Protein AF-A0A526XS83-F1 (afdb_monomer_lite)

Foldseek 3Di:
DDDDDPDPVRVVVVVVVVVVCCVPNDVDPPPDDPDPVVQCWDDPDLAIHHPVSVVVVVVCCVVQCWPDDPPDIDGGPCVQVVCVVVVHHPVPDDDRDDD

Radius of gyration: 19.77 Å; chains: 1; bounding box: 44×32×48 Å

Structure (mmCIF, N/CA/C/O backbone):
data_AF-A0A526XS83-F1
#
_entry.id   AF-A0A526XS83-F1
#
loop_
_atom_site.group_PDB
_atom_site.id
_atom_site.type_symbol
_atom_site.label_atom_id
_atom_site.label_alt_id
_atom_site.label_comp_id
_atom_site.label_asym_id
_atom_site.label_entity_id
_atom_site.label_seq_id
_atom_site.pdbx_PDB_ins_code
_atom_site.Cartn_x
_atom_site.Cartn_y
_atom_site.Cartn_z
_atom_site.occupancy
_atom_site.B_iso_or_equiv
_atom_site.auth_seq_id
_atom_site.auth_comp_id
_atom_site.auth_asym_id
_atom_site.auth_atom_id
_atom_site.pdbx_PDB_model_num
ATOM 1 N N . ARG A 1 1 ? 20.924 -13.037 -4.447 1.00 43.19 1 ARG A N 1
ATOM 2 C CA . ARG A 1 1 ? 21.876 -12.634 -5.511 1.00 43.19 1 ARG A CA 1
ATOM 3 C C . ARG A 1 1 ? 21.703 -11.142 -5.726 1.00 43.19 1 ARG A C 1
ATOM 5 O O . ARG A 1 1 ? 20.576 -10.729 -5.955 1.00 43.19 1 ARG A O 1
ATOM 12 N N . TYR A 1 2 ? 22.772 -10.362 -5.597 1.00 45.06 2 TYR A N 1
ATOM 13 C CA . TYR A 1 2 ? 22.749 -8.941 -5.935 1.00 45.06 2 TYR A CA 1
ATOM 14 C C . TYR A 1 2 ? 23.102 -8.798 -7.413 1.00 45.06 2 TYR A C 1
ATOM 16 O O . TYR A 1 2 ? 24.089 -9.377 -7.863 1.00 45.06 2 TYR A O 1
ATOM 24 N N . TYR A 1 3 ? 22.262 -8.090 -8.158 1.00 69.31 3 TYR A N 1
ATOM 25 C CA . TYR A 1 3 ? 22.508 -7.744 -9.551 1.00 69.31 3 TYR A CA 1
ATOM 26 C C . TYR A 1 3 ? 22.910 -6.275 -9.598 1.00 69.31 3 TYR A C 1
ATOM 28 O O . TYR A 1 3 ? 22.279 -5.440 -8.953 1.00 69.31 3 TYR A O 1
ATOM 36 N N . GLY A 1 4 ? 23.971 -5.977 -10.337 1.00 84.69 4 GLY A N 1
ATOM 37 C CA . GLY A 1 4 ? 24.457 -4.624 -10.568 1.00 84.69 4 GLY A CA 1
ATOM 38 C C . GLY A 1 4 ? 24.690 -4.404 -12.054 1.00 84.69 4 GLY A C 1
ATOM 39 O O . GLY A 1 4 ? 24.816 -5.361 -12.822 1.00 84.69 4 GLY A O 1
ATOM 40 N N . LEU A 1 5 ? 24.734 -3.140 -12.463 1.00 90.75 5 LEU A N 1
ATOM 41 C CA . LEU A 1 5 ? 25.159 -2.783 -13.812 1.00 90.75 5 LEU A CA 1
ATOM 42 C C . LEU A 1 5 ? 26.647 -3.112 -13.982 1.00 90.75 5 LEU A C 1
ATOM 44 O O . LEU A 1 5 ? 27.418 -3.018 -13.030 1.00 90.75 5 LEU A O 1
ATOM 48 N N . ALA A 1 6 ? 27.051 -3.474 -15.201 1.00 90.94 6 ALA A N 1
ATOM 49 C CA . ALA A 1 6 ? 28.420 -3.912 -15.486 1.00 90.94 6 ALA A CA 1
ATOM 50 C C . ALA A 1 6 ? 29.486 -2.819 -15.256 1.00 90.94 6 ALA A C 1
ATOM 52 O O . ALA A 1 6 ? 30.670 -3.128 -15.166 1.00 90.94 6 ALA A O 1
ATOM 53 N N . GLY A 1 7 ? 29.078 -1.552 -15.148 1.00 94.50 7 GLY A N 1
ATOM 54 C CA . GLY A 1 7 ? 29.959 -0.438 -14.820 1.00 94.50 7 GLY A CA 1
ATOM 55 C C . GLY A 1 7 ? 29.291 0.925 -15.025 1.00 94.50 7 GLY A C 1
ATOM 56 O O . GLY A 1 7 ? 28.176 0.997 -15.557 1.00 94.50 7 GLY A O 1
ATOM 57 N N . PRO A 1 8 ? 29.969 2.018 -14.638 1.00 93.00 8 PRO A N 1
ATOM 58 C CA . PRO A 1 8 ? 29.453 3.380 -14.778 1.00 93.00 8 PRO A CA 1
ATOM 59 C C . PRO A 1 8 ? 29.206 3.778 -16.239 1.00 93.00 8 PRO A C 1
ATOM 61 O O . PRO A 1 8 ? 28.260 4.506 -16.522 1.00 93.00 8 PRO A O 1
ATOM 64 N N . GLN A 1 9 ? 29.986 3.249 -17.188 1.00 93.75 9 GLN A N 1
ATOM 65 C CA . GLN A 1 9 ? 29.776 3.499 -18.618 1.00 93.75 9 GLN A CA 1
ATOM 66 C C . GLN A 1 9 ? 28.437 2.921 -19.100 1.00 93.75 9 GLN A C 1
ATOM 68 O O . GLN A 1 9 ? 27.728 3.552 -19.879 1.00 93.75 9 GLN A O 1
ATOM 73 N N . VAL A 1 10 ? 28.061 1.739 -18.598 1.00 95.00 10 VAL A N 1
ATOM 74 C CA . VAL A 1 10 ? 26.771 1.108 -18.913 1.00 95.00 10 VAL A CA 1
ATOM 75 C C . VAL A 1 10 ? 25.619 1.878 -18.273 1.00 95.00 10 VAL A C 1
ATOM 77 O O . VAL A 1 10 ? 24.591 2.065 -18.917 1.00 95.00 10 VAL A O 1
ATOM 80 N N . ALA A 1 11 ? 25.798 2.372 -17.044 1.00 92.88 11 ALA A N 1
ATOM 81 C CA . ALA A 1 11 ? 24.812 3.232 -16.392 1.00 92.88 11 ALA A CA 1
ATOM 82 C C . ALA A 1 11 ? 24.553 4.515 -17.198 1.00 92.88 11 ALA A C 1
ATOM 84 O O . ALA A 1 11 ? 23.402 4.797 -17.523 1.00 92.88 11 ALA A O 1
ATOM 85 N N . GLY A 1 12 ? 25.613 5.223 -17.604 1.00 94.50 12 GLY A N 1
ATOM 86 C CA . GLY A 1 12 ? 25.488 6.441 -18.410 1.00 94.50 12 GLY A CA 1
ATOM 87 C C . GLY A 1 12 ? 24.859 6.190 -19.784 1.00 94.50 12 GLY A C 1
ATOM 88 O O . GLY A 1 12 ? 24.035 6.977 -20.244 1.00 94.50 12 GLY A O 1
ATOM 89 N N . MET A 1 13 ? 25.175 5.061 -20.426 1.00 96.00 13 MET A N 1
ATOM 90 C CA . MET A 1 13 ? 24.536 4.674 -21.687 1.00 96.00 13 MET A CA 1
ATOM 91 C C . MET A 1 13 ? 23.028 4.430 -21.514 1.00 96.00 13 MET A C 1
ATOM 93 O O . MET A 1 13 ? 22.234 4.915 -22.319 1.00 96.00 13 MET A O 1
ATOM 97 N N . ILE A 1 14 ? 22.623 3.699 -20.469 1.00 93.00 14 ILE A N 1
ATOM 98 C CA . ILE A 1 14 ? 21.206 3.441 -20.170 1.00 93.00 14 ILE A CA 1
ATOM 99 C C . ILE A 1 14 ? 20.474 4.753 -19.878 1.00 93.00 14 ILE A C 1
ATOM 101 O O . ILE A 1 14 ? 19.368 4.954 -20.379 1.00 93.00 14 ILE A O 1
ATOM 105 N N . GLU A 1 15 ? 21.083 5.654 -19.110 1.00 91.12 15 GLU A N 1
ATOM 106 C CA . GLU A 1 15 ? 20.513 6.964 -18.790 1.00 91.12 15 GLU A CA 1
ATOM 107 C C . GLU A 1 15 ? 20.292 7.808 -20.053 1.00 91.12 15 GLU A C 1
ATOM 109 O O . GLU A 1 15 ? 19.183 8.294 -20.284 1.00 91.12 15 GLU A O 1
ATOM 114 N N . ALA A 1 16 ? 21.296 7.891 -20.932 1.00 93.06 16 ALA A N 1
ATOM 115 C CA . ALA A 1 16 ? 21.191 8.604 -22.202 1.00 93.06 16 ALA A CA 1
ATOM 116 C C . ALA A 1 16 ? 20.087 8.024 -23.106 1.00 93.06 16 ALA A C 1
ATOM 118 O O . ALA A 1 16 ? 19.247 8.766 -23.617 1.00 93.06 16 ALA A O 1
ATOM 119 N N . ILE A 1 17 ? 20.037 6.695 -23.264 1.00 89.94 17 ILE A N 1
ATOM 120 C CA . ILE A 1 17 ? 18.993 6.016 -24.049 1.00 89.94 17 ILE A CA 1
ATOM 121 C C . ILE A 1 17 ? 17.607 6.265 -23.445 1.00 89.94 17 ILE A C 1
ATOM 123 O O . ILE A 1 17 ? 16.654 6.499 -24.186 1.00 89.94 17 ILE A O 1
ATOM 127 N N . THR A 1 18 ? 17.485 6.256 -22.116 1.00 84.31 18 THR A N 1
ATOM 128 C CA . THR A 1 18 ? 16.221 6.535 -21.416 1.00 84.31 18 THR A CA 1
ATOM 129 C C . THR A 1 18 ? 15.75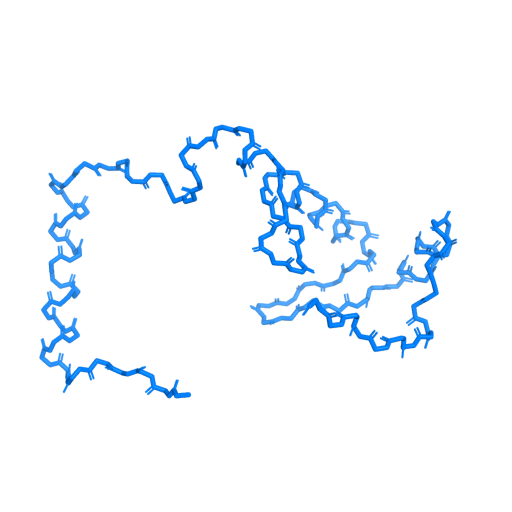4 7.966 -21.675 1.00 84.31 18 THR A C 1
ATOM 131 O O . THR A 1 18 ? 14.577 8.175 -21.970 1.00 84.31 18 THR A O 1
ATOM 134 N N . GLY A 1 19 ? 16.669 8.940 -21.642 1.00 85.00 19 GLY A N 1
ATOM 135 C CA . GLY A 1 19 ? 16.377 10.334 -21.980 1.00 85.00 19 GLY A CA 1
ATOM 136 C C . GLY A 1 19 ? 15.877 10.500 -23.418 1.00 85.00 19 GLY A C 1
ATOM 137 O O . GLY A 1 19 ? 14.855 11.147 -23.646 1.00 85.00 19 GLY A O 1
ATOM 138 N N . VAL A 1 20 ? 16.534 9.852 -24.387 1.00 85.44 20 VAL A N 1
ATOM 139 C CA . VAL A 1 20 ? 16.081 9.854 -25.788 1.00 85.44 20 VAL A CA 1
ATOM 140 C C . VAL A 1 20 ? 14.718 9.169 -25.920 1.00 85.44 20 VAL A C 1
ATOM 142 O O . VAL A 1 20 ? 13.802 9.732 -26.513 1.00 85.44 20 VAL A O 1
ATOM 145 N N . ALA A 1 21 ? 14.531 7.989 -25.327 1.00 81.50 21 ALA A N 1
ATOM 146 C CA . ALA A 1 21 ? 13.266 7.257 -25.383 1.00 81.50 21 ALA A CA 1
ATOM 147 C C . ALA A 1 21 ? 12.097 8.048 -24.769 1.00 81.50 21 ALA A C 1
ATOM 149 O O . ALA A 1 21 ? 10.990 7.996 -25.299 1.00 81.50 21 ALA A O 1
ATOM 150 N N . ALA A 1 22 ? 12.333 8.815 -23.702 1.00 77.00 22 ALA A N 1
ATOM 151 C CA . ALA A 1 22 ? 11.332 9.713 -23.131 1.00 77.00 22 ALA A CA 1
ATOM 152 C C . ALA A 1 22 ? 10.969 10.875 -24.078 1.00 77.00 22 ALA A C 1
ATOM 154 O O . ALA A 1 22 ? 9.810 11.287 -24.123 1.00 77.00 22 ALA A O 1
ATOM 155 N N . ALA A 1 23 ? 11.937 11.384 -24.848 1.00 80.44 23 ALA A N 1
ATOM 156 C CA . ALA A 1 23 ? 11.749 12.518 -25.751 1.00 80.44 23 ALA A CA 1
ATOM 157 C C . ALA A 1 23 ? 11.084 12.152 -27.093 1.00 80.44 23 ALA A C 1
ATOM 159 O O . ALA A 1 23 ? 10.305 12.943 -27.617 1.00 80.44 23 ALA A O 1
ATOM 160 N N . VAL A 1 24 ? 11.381 10.974 -27.658 1.00 81.38 24 VAL A N 1
ATOM 161 C CA . VAL A 1 24 ? 10.929 10.573 -29.013 1.00 81.38 24 VAL A CA 1
ATOM 162 C C . VAL A 1 24 ? 10.173 9.243 -29.075 1.00 81.38 24 VAL A C 1
ATOM 164 O O . VAL A 1 24 ? 9.596 8.913 -30.110 1.00 81.38 24 VAL A O 1
ATOM 167 N N . GLY A 1 25 ? 10.157 8.459 -27.998 1.00 68.00 25 GLY A N 1
ATOM 168 C CA . GLY A 1 25 ? 9.485 7.162 -27.958 1.00 68.00 25 GLY A CA 1
ATOM 169 C C . GLY A 1 25 ? 7.978 7.260 -27.684 1.00 68.00 25 GLY A C 1
ATOM 170 O O . GLY A 1 25 ? 7.479 8.293 -27.227 1.00 68.00 25 GLY A O 1
ATOM 171 N N . PRO A 1 26 ? 7.213 6.178 -27.927 1.00 67.94 26 PRO A N 1
ATOM 172 C CA . PRO A 1 26 ? 5.807 6.129 -27.555 1.00 67.94 26 PRO A CA 1
ATOM 173 C C . PRO A 1 26 ? 5.652 6.358 -26.045 1.00 67.94 26 PRO A C 1
ATOM 175 O O . PRO A 1 26 ? 6.002 5.514 -25.226 1.00 67.94 26 PRO A O 1
ATOM 178 N N . GLN A 1 27 ? 5.051 7.495 -25.692 1.00 65.75 27 GLN A N 1
ATOM 179 C CA . GLN A 1 27 ? 4.823 7.980 -24.321 1.00 65.75 27 GLN A CA 1
ATOM 180 C C . GLN A 1 27 ? 4.017 7.020 -23.425 1.00 65.75 27 GLN A C 1
ATOM 182 O O . GLN A 1 27 ? 3.893 7.231 -22.222 1.00 65.75 27 GLN A O 1
ATOM 187 N N . ARG A 1 28 ? 3.406 5.978 -23.997 1.00 61.38 28 ARG A N 1
ATOM 188 C CA . ARG A 1 28 ? 2.444 5.112 -23.311 1.00 61.38 28 ARG A CA 1
ATOM 189 C C . ARG A 1 28 ? 2.915 3.668 -23.263 1.00 61.38 28 ARG A C 1
ATOM 191 O O . ARG A 1 28 ? 2.250 2.777 -23.781 1.00 61.38 28 ARG A O 1
ATOM 198 N N . VAL A 1 29 ? 4.003 3.412 -22.548 1.00 65.00 29 VAL A N 1
ATOM 199 C CA . VAL A 1 29 ? 4.092 2.129 -21.845 1.00 65.00 29 VAL A CA 1
ATOM 200 C C . VAL A 1 29 ? 3.341 2.328 -20.541 1.00 65.00 29 VAL A C 1
ATOM 202 O O . VAL A 1 29 ? 3.819 3.010 -19.645 1.00 65.00 29 VAL A O 1
ATOM 205 N N . ARG A 1 30 ? 2.114 1.809 -20.459 1.00 66.25 30 ARG A N 1
ATOM 206 C CA . ARG A 1 30 ? 1.344 1.843 -19.214 1.00 66.25 30 ARG A CA 1
ATOM 207 C C . ARG A 1 30 ? 1.890 0.718 -18.329 1.00 66.25 30 ARG A C 1
ATOM 209 O O . ARG A 1 30 ? 1.713 -0.441 -18.708 1.00 66.25 30 ARG A O 1
ATOM 216 N N . PRO A 1 31 ? 2.585 1.012 -17.215 1.00 72.62 31 PRO A N 1
ATOM 217 C CA . PRO A 1 31 ? 3.136 -0.037 -16.370 1.00 72.62 31 PRO A CA 1
ATOM 218 C C . PRO A 1 31 ? 2.007 -0.892 -15.790 1.00 72.62 31 PRO A C 1
ATOM 220 O O . PRO A 1 31 ? 0.933 -0.383 -15.463 1.00 72.62 31 PRO A O 1
ATOM 223 N N . GLY A 1 32 ? 2.257 -2.190 -15.646 1.00 79.69 32 GLY A N 1
ATOM 224 C CA . GLY A 1 32 ? 1.299 -3.140 -15.087 1.00 79.69 32 GLY A CA 1
ATOM 225 C C . GLY A 1 32 ? 0.608 -4.032 -16.127 1.00 79.69 32 GLY A C 1
ATOM 226 O O . GLY A 1 32 ? 0.977 -4.038 -17.302 1.00 79.69 32 GLY A O 1
ATOM 227 N N . PRO A 1 33 ? -0.366 -4.848 -15.688 1.00 86.12 33 PRO A N 1
ATOM 228 C CA . PRO A 1 33 ? -1.016 -5.841 -16.538 1.00 86.12 33 PRO A CA 1
ATOM 229 C C . PRO A 1 33 ? -1.713 -5.224 -17.755 1.00 86.12 33 PRO A C 1
ATOM 231 O O . PRO A 1 33 ? -2.302 -4.143 -17.664 1.00 86.12 33 PRO A O 1
ATOM 234 N N . ARG A 1 34 ? -1.694 -5.943 -18.887 1.00 86.56 34 ARG A N 1
ATOM 235 C CA . ARG A 1 34 ? -2.431 -5.557 -20.106 1.00 86.56 34 ARG A CA 1
ATOM 236 C C . ARG A 1 34 ? -3.944 -5.586 -19.888 1.00 86.56 34 ARG A C 1
ATOM 238 O O . ARG A 1 34 ? -4.637 -4.684 -20.359 1.00 86.56 34 ARG A O 1
ATOM 245 N N . ASP A 1 35 ? -4.428 -6.566 -19.131 1.00 91.12 35 ASP A N 1
ATOM 246 C CA . ASP A 1 35 ? -5.834 -6.702 -18.759 1.00 91.12 35 ASP A CA 1
ATOM 247 C C . ASP A 1 35 ? -6.286 -5.545 -17.847 1.00 91.12 35 ASP A C 1
ATOM 249 O O . ASP A 1 35 ? -5.619 -5.199 -16.868 1.00 91.12 35 ASP A O 1
ATOM 253 N N . ALA A 1 36 ? -7.420 -4.929 -18.188 1.00 89.56 36 ALA A N 1
ATOM 254 C CA . ALA A 1 36 ? -8.021 -3.852 -17.414 1.00 89.56 36 ALA A CA 1
ATOM 255 C C . ALA A 1 36 ? -8.515 -4.310 -16.038 1.00 89.56 36 ALA A C 1
ATOM 257 O O . ALA A 1 36 ? -8.321 -3.581 -15.068 1.00 89.56 36 ALA A O 1
ATOM 258 N N . VAL A 1 37 ? -9.074 -5.515 -15.922 1.00 93.44 37 VAL A N 1
ATOM 259 C CA . VAL A 1 37 ? -9.589 -6.040 -14.649 1.00 93.44 37 VAL A CA 1
ATOM 260 C C . VAL A 1 37 ? -8.443 -6.232 -13.654 1.00 93.44 37 VAL A C 1
ATOM 262 O O . VAL A 1 37 ? -8.541 -5.826 -12.498 1.00 93.44 37 VAL A O 1
ATOM 265 N N . MET A 1 38 ? -7.294 -6.722 -14.127 1.00 92.69 38 MET A N 1
ATOM 266 C CA . MET A 1 38 ? -6.090 -6.879 -13.303 1.00 92.69 38 MET A CA 1
ATOM 267 C C . MET A 1 38 ? -5.475 -5.549 -12.829 1.00 92.69 38 MET A C 1
ATOM 269 O O . MET A 1 38 ? -4.663 -5.538 -11.893 1.00 92.69 38 MET A O 1
ATOM 273 N N . ARG A 1 39 ? -5.813 -4.422 -13.473 1.00 92.25 39 ARG A N 1
ATOM 274 C CA . ARG A 1 39 ? -5.437 -3.083 -12.988 1.00 92.25 39 ARG A CA 1
ATOM 275 C C . ARG A 1 39 ? -6.356 -2.607 -11.869 1.00 92.25 39 ARG A C 1
ATOM 277 O O . ARG A 1 39 ? -5.863 -1.953 -10.956 1.00 92.25 39 ARG A O 1
ATOM 284 N N . VAL A 1 40 ? -7.631 -2.995 -11.891 1.00 95.06 40 VAL A N 1
ATOM 285 C CA . VAL A 1 40 ? -8.603 -2.656 -10.841 1.00 95.06 40 VAL A CA 1
ATOM 286 C C . VAL A 1 40 ? -8.240 -3.346 -9.527 1.00 95.06 40 VAL A C 1
ATOM 288 O O . VAL A 1 40 ? -8.024 -2.672 -8.520 1.00 95.06 40 VAL A O 1
ATOM 291 N N . ALA A 1 41 ? -8.135 -4.676 -9.531 1.00 95.62 41 ALA A N 1
ATOM 292 C CA . ALA A 1 41 ? -7.810 -5.455 -8.341 1.00 95.62 41 ALA A CA 1
ATOM 293 C C . ALA A 1 41 ? -7.158 -6.789 -8.718 1.00 95.62 41 ALA A C 1
ATOM 295 O O . ALA A 1 41 ? -7.599 -7.473 -9.640 1.00 95.62 41 ALA A O 1
ATOM 296 N N . ARG A 1 42 ? -6.107 -7.169 -7.991 1.00 94.50 42 ARG A N 1
ATOM 297 C CA . ARG A 1 42 ? -5.459 -8.481 -8.098 1.00 94.50 42 ARG A CA 1
ATOM 298 C C . ARG A 1 42 ? -4.672 -8.810 -6.833 1.00 94.50 42 ARG A C 1
ATOM 300 O O . ARG A 1 42 ? -4.397 -7.937 -6.013 1.00 94.50 42 ARG A O 1
ATOM 307 N N . VAL A 1 43 ? -4.209 -10.050 -6.757 1.00 92.94 43 VAL A N 1
ATOM 308 C CA . VAL A 1 43 ? -3.129 -10.468 -5.860 1.00 92.94 43 VAL A CA 1
ATOM 309 C C . VAL A 1 43 ? -1.865 -10.618 -6.706 1.00 92.94 43 VAL A C 1
ATOM 311 O O . VAL A 1 43 ? -1.899 -11.274 -7.744 1.00 92.94 43 VAL A O 1
ATOM 314 N N . CYS A 1 44 ? -0.776 -9.944 -6.331 1.00 88.31 44 CYS A N 1
ATOM 315 C CA . CYS A 1 44 ? 0.474 -10.004 -7.103 1.00 88.31 44 CYS A CA 1
ATOM 316 C C . CYS A 1 44 ? 1.341 -11.207 -6.698 1.00 88.31 44 CYS A C 1
ATOM 318 O O . CYS A 1 44 ? 1.995 -11.803 -7.541 1.00 88.31 44 CYS A O 1
ATOM 320 N N . TYR A 1 45 ? 1.299 -11.564 -5.417 1.00 86.44 45 TYR A N 1
ATOM 321 C CA . TYR A 1 45 ? 1.913 -12.757 -4.832 1.00 86.44 45 TYR A CA 1
ATOM 322 C C . TYR A 1 45 ? 1.132 -13.092 -3.561 1.00 86.44 45 TYR A C 1
ATOM 324 O O . TYR A 1 45 ? 0.182 -13.861 -3.564 1.00 86.44 45 TYR A O 1
ATOM 332 N N . ASP A 1 46 ? 1.479 -12.370 -2.504 1.00 85.38 46 ASP A N 1
ATOM 333 C CA . ASP A 1 46 ? 0.983 -12.468 -1.139 1.00 85.38 46 ASP A CA 1
ATOM 334 C C . ASP A 1 46 ? 0.461 -11.102 -0.645 1.00 85.38 46 ASP A C 1
ATOM 336 O O . ASP A 1 46 ? 0.304 -10.872 0.557 1.00 85.38 46 ASP A O 1
ATOM 340 N N . HIS A 1 47 ? 0.251 -10.165 -1.577 1.00 89.00 47 HIS A N 1
ATOM 341 C CA . HIS A 1 47 ? -0.243 -8.818 -1.322 1.00 89.00 47 HIS A CA 1
ATOM 342 C C . HIS A 1 47 ? -1.260 -8.385 -2.377 1.00 89.00 47 HIS A C 1
ATOM 344 O O . HIS A 1 47 ? -1.198 -8.777 -3.551 1.00 89.00 47 HIS A O 1
ATOM 350 N N . LEU A 1 48 ? -2.182 -7.534 -1.932 1.00 93.50 48 LEU A N 1
ATOM 351 C CA . LEU A 1 48 ? -3.168 -6.880 -2.778 1.00 93.50 48 LEU A CA 1
ATOM 352 C C . LEU A 1 48 ? -2.485 -5.834 -3.661 1.00 93.50 48 LEU A C 1
ATOM 354 O O . LEU A 1 48 ? -1.635 -5.072 -3.204 1.00 93.50 48 LEU A O 1
ATOM 358 N N . ALA A 1 49 ? -2.878 -5.788 -4.927 1.00 93.69 49 ALA A N 1
ATOM 359 C CA . ALA A 1 49 ? -2.379 -4.830 -5.898 1.00 93.69 49 ALA A CA 1
ATOM 360 C C . ALA A 1 49 ? -3.501 -4.355 -6.831 1.00 93.69 49 ALA A C 1
ATOM 362 O O . ALA A 1 49 ? -4.551 -4.985 -6.953 1.00 93.69 49 ALA A O 1
ATOM 363 N N . GLY A 1 50 ? -3.254 -3.246 -7.523 1.00 94.25 50 GLY A N 1
ATOM 364 C CA . GLY A 1 50 ? -4.250 -2.577 -8.362 1.00 94.25 50 GLY A CA 1
ATOM 365 C C . GLY A 1 50 ? -4.826 -1.329 -7.698 1.00 94.25 50 GLY A C 1
ATOM 366 O O . GLY A 1 50 ? -4.504 -1.011 -6.554 1.00 94.25 50 GLY A O 1
ATOM 367 N N . GLU A 1 51 ? -5.658 -0.612 -8.442 1.00 95.44 51 GLU A N 1
ATOM 368 C CA . GLU A 1 51 ? -6.247 0.671 -8.047 1.00 95.44 51 GLU A CA 1
ATOM 369 C C . GLU A 1 51 ? -7.018 0.569 -6.725 1.00 95.44 51 GLU A C 1
ATOM 371 O O . GLU A 1 51 ? -6.872 1.429 -5.859 1.00 95.44 51 GLU A O 1
ATOM 376 N N . GLN A 1 52 ? -7.767 -0.518 -6.517 1.00 97.31 52 GLN A N 1
ATOM 377 C CA . GLN A 1 52 ? -8.520 -0.732 -5.279 1.00 97.31 52 GLN A CA 1
ATOM 378 C C . GLN A 1 52 ? -7.611 -0.974 -4.069 1.00 97.31 52 GLN A C 1
ATOM 380 O O . GLN A 1 52 ? -7.908 -0.498 -2.976 1.00 97.31 52 GLN A O 1
ATOM 385 N N . ALA A 1 53 ? -6.479 -1.661 -4.254 1.00 95.75 53 ALA A N 1
ATOM 386 C CA . ALA A 1 53 ? -5.517 -1.884 -3.176 1.00 95.75 53 ALA A CA 1
ATOM 387 C C . ALA A 1 53 ? -4.833 -0.573 -2.750 1.00 95.75 53 ALA A C 1
ATOM 389 O O . ALA A 1 53 ? -4.668 -0.324 -1.557 1.00 95.75 53 ALA A O 1
ATOM 390 N N . VAL A 1 54 ? -4.492 0.288 -3.717 1.00 95.25 54 VAL A N 1
ATOM 391 C CA . VAL A 1 54 ? -3.928 1.623 -3.449 1.00 95.25 54 VAL A CA 1
ATOM 392 C C . VAL A 1 54 ? -4.955 2.507 -2.743 1.00 95.25 54 VAL A C 1
ATOM 394 O O . VAL A 1 54 ? -4.666 3.043 -1.679 1.00 95.25 54 VAL A O 1
ATOM 397 N N . ALA A 1 55 ? -6.186 2.574 -3.260 1.00 97.75 55 ALA A N 1
ATOM 398 C CA . ALA A 1 55 ? -7.256 3.357 -2.647 1.00 97.75 55 ALA A CA 1
ATOM 399 C C . ALA A 1 55 ? -7.587 2.888 -1.219 1.00 97.75 55 ALA A C 1
ATOM 401 O O . ALA A 1 55 ? -7.901 3.701 -0.347 1.00 97.75 55 ALA A O 1
ATOM 402 N N . MET A 1 56 ? -7.513 1.579 -0.960 1.00 96.50 56 MET A N 1
ATOM 403 C CA . MET A 1 56 ? -7.656 1.023 0.383 1.00 96.50 56 MET A CA 1
ATOM 404 C C . MET A 1 56 ? -6.537 1.515 1.305 1.00 96.50 56 MET A C 1
ATOM 406 O O . MET A 1 56 ? -6.836 2.018 2.388 1.00 96.50 56 MET A O 1
ATOM 410 N N . LEU A 1 57 ? -5.273 1.416 0.878 1.00 96.31 57 LEU A N 1
ATOM 411 C CA . LEU A 1 57 ? -4.134 1.900 1.658 1.00 96.31 57 LEU A CA 1
ATOM 412 C C . LEU A 1 57 ? -4.264 3.395 1.973 1.00 96.31 57 LEU A C 1
ATOM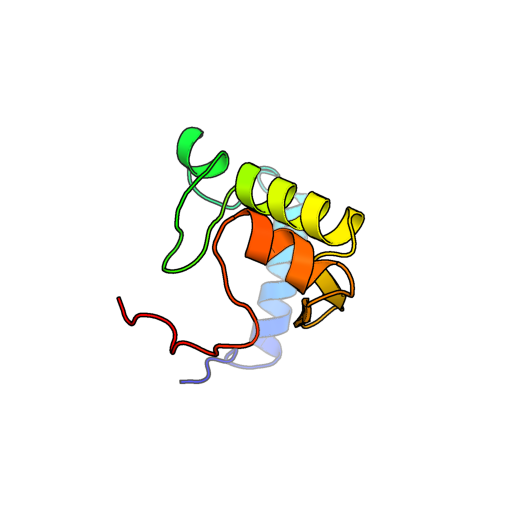 414 O O . LEU A 1 57 ? -4.137 3.782 3.133 1.00 96.31 57 LEU A O 1
ATOM 418 N N . ASP A 1 58 ? -4.587 4.216 0.975 1.00 97.00 58 ASP A N 1
ATOM 419 C CA . ASP A 1 58 ? -4.745 5.663 1.145 1.00 97.00 58 ASP A CA 1
ATOM 420 C C . ASP A 1 58 ? -5.821 5.992 2.188 1.00 97.00 58 ASP A C 1
ATOM 422 O O . ASP A 1 58 ? -5.625 6.851 3.048 1.00 97.00 58 ASP A O 1
ATOM 426 N N . ARG A 1 59 ? -6.945 5.264 2.180 1.00 97.44 59 ARG A N 1
ATOM 427 C CA . ARG A 1 59 ? -8.013 5.433 3.178 1.00 97.44 59 ARG A CA 1
ATOM 428 C C . ARG A 1 59 ? -7.590 5.000 4.578 1.00 97.44 59 ARG A C 1
ATOM 430 O O . ARG A 1 59 ? -7.988 5.645 5.547 1.00 97.44 59 ARG A O 1
ATOM 437 N N . LEU A 1 60 ? -6.820 3.922 4.703 1.00 97.19 60 LEU A N 1
ATOM 438 C CA . LEU A 1 60 ? -6.296 3.472 5.995 1.00 97.19 60 LEU A CA 1
ATOM 439 C C . LEU A 1 60 ? -5.302 4.486 6.573 1.00 97.19 60 LEU A C 1
ATOM 441 O O . LEU A 1 60 ? -5.347 4.767 7.771 1.00 97.19 60 LEU A O 1
ATOM 445 N N . VAL A 1 61 ? -4.465 5.084 5.722 1.00 97.12 61 VAL A N 1
ATOM 446 C CA . VAL A 1 61 ? -3.545 6.159 6.116 1.00 97.12 61 VAL A CA 1
ATOM 447 C C . VAL A 1 61 ? -4.311 7.423 6.508 1.00 97.12 61 VAL A C 1
ATOM 449 O O . VAL A 1 61 ? -4.085 7.968 7.586 1.00 97.12 61 VAL A O 1
ATOM 452 N N . ALA A 1 62 ? -5.287 7.850 5.701 1.00 96.94 62 ALA A N 1
ATOM 453 C CA . ALA A 1 62 ? -6.109 9.028 5.988 1.00 96.94 62 ALA A CA 1
ATOM 454 C C . ALA A 1 62 ? -6.882 8.919 7.316 1.00 96.94 62 ALA A C 1
ATOM 456 O O . ALA A 1 62 ? -7.149 9.923 7.968 1.00 96.94 62 ALA A O 1
ATOM 457 N N . ARG A 1 63 ? -7.230 7.696 7.734 1.00 96.50 63 ARG A N 1
ATOM 458 C CA . ARG A 1 63 ? -7.916 7.407 9.006 1.00 96.50 63 ARG A CA 1
ATOM 459 C C . ARG A 1 63 ? -6.966 7.157 10.182 1.00 96.50 63 ARG A C 1
ATOM 461 O O . ARG A 1 63 ? -7.429 6.768 11.252 1.00 96.50 63 ARG A O 1
ATOM 468 N N . GLN A 1 64 ? -5.656 7.323 9.985 1.00 96.25 64 GLN A N 1
ATOM 469 C CA . GLN A 1 64 ? -4.616 7.006 10.972 1.00 96.25 64 GLN A CA 1
ATOM 470 C C . GLN A 1 64 ? -4.684 5.560 11.500 1.00 96.25 64 GLN A C 1
ATOM 472 O O . GLN A 1 64 ? -4.243 5.263 12.611 1.00 96.25 64 GLN A O 1
ATOM 477 N N . VAL A 1 65 ? -5.244 4.647 10.699 1.00 97.44 65 VAL A N 1
ATOM 478 C CA . VAL A 1 65 ? -5.182 3.201 10.953 1.00 97.44 65 VAL A CA 1
ATOM 479 C C . VAL A 1 65 ? -3.775 2.707 10.635 1.00 97.44 65 VAL A C 1
ATOM 481 O O . VAL A 1 65 ? -3.211 1.901 11.367 1.00 97.44 65 VAL A O 1
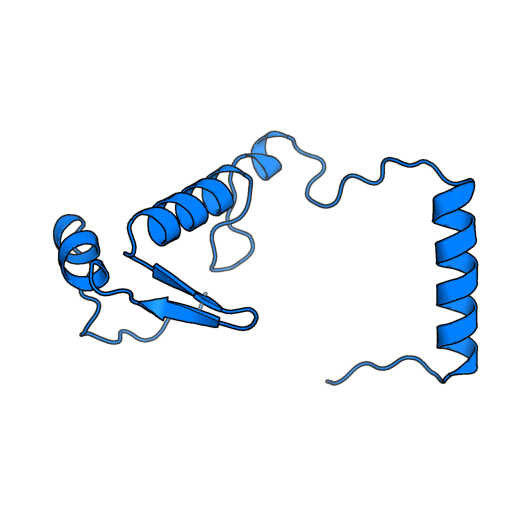ATOM 484 N N . LEU A 1 66 ? -3.187 3.238 9.563 1.00 96.88 66 LEU A N 1
ATOM 485 C CA . LEU A 1 66 ? -1.797 3.023 9.187 1.00 96.88 66 LEU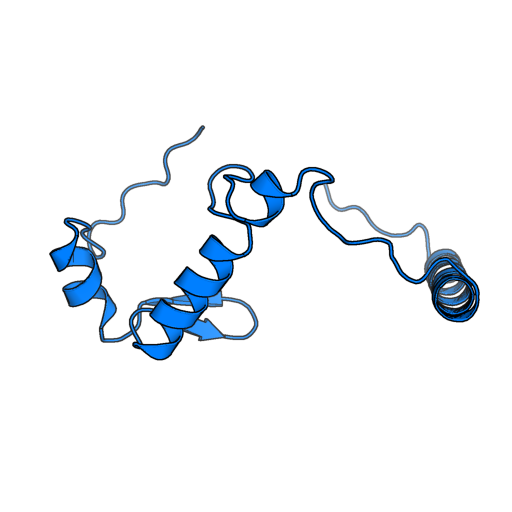 A CA 1
ATOM 486 C C . LEU A 1 66 ? -1.055 4.361 9.157 1.00 96.88 66 LEU A C 1
ATOM 488 O O . LEU A 1 66 ? -1.633 5.401 8.853 1.00 96.88 66 LEU A O 1
ATOM 492 N N . LEU A 1 67 ? 0.238 4.316 9.445 1.00 96.69 67 LEU A N 1
ATOM 493 C CA . LEU A 1 67 ? 1.182 5.413 9.275 1.00 96.69 67 LEU A CA 1
ATOM 494 C C . LEU A 1 67 ? 2.154 5.028 8.163 1.00 96.69 67 LEU A C 1
ATOM 496 O O . LEU A 1 67 ? 2.612 3.887 8.110 1.00 96.69 67 LEU A O 1
ATOM 500 N N . ARG A 1 68 ? 2.463 5.970 7.274 1.00 94.81 68 ARG A N 1
ATOM 501 C CA . ARG A 1 68 ? 3.354 5.752 6.133 1.00 94.81 68 ARG A CA 1
ATOM 502 C C . ARG A 1 68 ? 4.533 6.713 6.219 1.00 94.81 68 ARG A C 1
ATOM 504 O O . ARG A 1 68 ? 4.317 7.918 6.242 1.00 94.81 68 ARG A O 1
ATOM 511 N N . ASP A 1 69 ? 5.736 6.153 6.221 1.00 91.56 69 ASP A N 1
ATOM 512 C CA . ASP A 1 69 ? 6.994 6.853 5.947 1.00 91.56 69 ASP A CA 1
ATOM 513 C C . ASP A 1 69 ? 7.522 6.445 4.564 1.00 91.56 69 ASP A C 1
ATOM 515 O O . ASP A 1 69 ? 7.026 5.498 3.947 1.00 91.56 69 ASP A O 1
ATOM 519 N N . ASP A 1 70 ? 8.572 7.117 4.093 1.00 84.06 70 ASP A N 1
ATOM 520 C CA . ASP A 1 70 ? 9.186 6.867 2.779 1.00 84.06 70 ASP A CA 1
ATOM 521 C C . ASP A 1 70 ? 9.631 5.412 2.557 1.00 84.06 70 ASP A C 1
ATOM 523 O O . ASP A 1 70 ? 9.732 4.956 1.418 1.00 84.06 70 ASP A O 1
ATOM 527 N N . LYS A 1 71 ? 9.909 4.673 3.637 1.00 86.94 71 LYS A N 1
ATOM 528 C CA . LYS A 1 71 ? 10.453 3.308 3.576 1.00 86.94 71 LYS A CA 1
ATOM 529 C C . LYS A 1 71 ? 9.542 2.243 4.173 1.00 86.94 71 LYS A C 1
ATOM 531 O O . LYS A 1 71 ? 9.733 1.068 3.874 1.00 86.94 71 LYS A O 1
ATOM 536 N N . GLU A 1 72 ? 8.581 2.621 5.015 1.00 91.31 72 GLU A N 1
ATOM 537 C CA . GLU A 1 72 ? 7.856 1.666 5.855 1.00 91.31 72 GLU A CA 1
ATOM 538 C C . GLU A 1 72 ? 6.406 2.079 6.112 1.00 91.31 72 GLU A C 1
ATOM 540 O O . GLU A 1 72 ? 6.053 3.260 6.132 1.00 91.31 72 GLU A O 1
ATOM 545 N N . ILE A 1 73 ? 5.568 1.072 6.360 1.00 92.88 73 ILE A N 1
ATOM 546 C CA . ILE A 1 73 ? 4.204 1.237 6.857 1.00 92.88 73 ILE A CA 1
ATOM 547 C C . ILE A 1 73 ? 4.153 0.674 8.275 1.00 92.88 73 ILE A C 1
ATOM 549 O O . ILE A 1 73 ? 4.577 -0.455 8.518 1.00 92.88 73 ILE A O 1
ATOM 553 N N . ARG A 1 74 ? 3.621 1.465 9.205 1.00 94.31 74 ARG A N 1
ATOM 554 C CA . ARG A 1 74 ? 3.479 1.128 10.625 1.00 94.31 74 ARG A CA 1
ATOM 555 C C . ARG A 1 74 ? 2.011 1.206 11.038 1.00 94.31 74 ARG A C 1
ATOM 557 O O . ARG A 1 74 ? 1.212 1.877 10.388 1.00 94.31 74 ARG A O 1
ATOM 564 N N . LEU A 1 75 ? 1.643 0.520 12.117 1.00 94.75 75 LEU A N 1
ATOM 565 C CA . LEU A 1 75 ? 0.309 0.657 12.702 1.00 94.75 75 LEU A CA 1
ATOM 566 C C . LEU A 1 75 ? 0.155 2.053 13.317 1.00 94.75 75 LEU A C 1
ATOM 568 O O . LEU A 1 75 ? 1.068 2.548 13.979 1.00 94.75 75 LEU A O 1
ATOM 572 N N . GLY A 1 76 ? -0.987 2.688 13.064 1.00 95.38 76 GLY A N 1
ATOM 573 C CA . GLY A 1 76 ? -1.354 3.956 13.683 1.00 95.38 76 GLY A CA 1
ATOM 574 C C . GLY A 1 76 ? -2.197 3.776 14.948 1.00 95.38 76 GLY A C 1
ATOM 575 O O . GLY A 1 76 ? -2.576 2.654 15.289 1.00 95.38 76 GLY A O 1
ATOM 576 N N . PRO A 1 77 ? -2.538 4.873 15.643 1.00 94.19 77 PRO A N 1
ATOM 577 C CA . PRO A 1 77 ? -3.309 4.820 16.887 1.00 94.19 77 PRO A CA 1
ATOM 578 C C . PRO A 1 77 ? -4.684 4.150 16.736 1.00 94.19 77 PRO A C 1
ATOM 580 O O . PRO A 1 77 ? -5.162 3.498 17.659 1.00 94.19 77 PRO A O 1
ATOM 583 N N . SER A 1 78 ? -5.304 4.266 15.557 1.00 95.00 78 SER A N 1
ATOM 584 C CA . SER A 1 78 ? -6.618 3.678 15.258 1.00 95.00 78 SER A CA 1
ATOM 585 C C . SER A 1 78 ? -6.540 2.223 14.777 1.00 95.00 78 SER A C 1
ATOM 587 O O . SER A 1 78 ? -7.566 1.641 14.428 1.00 95.00 78 SER A O 1
ATOM 589 N N . ALA A 1 79 ? -5.341 1.631 14.704 1.00 95.19 79 ALA A N 1
ATOM 590 C CA . ALA A 1 79 ? -5.135 0.292 14.158 1.00 95.19 79 ALA A CA 1
ATOM 591 C C . ALA A 1 79 ? -5.914 -0.778 14.924 1.00 95.19 79 ALA A C 1
ATOM 593 O O . ALA A 1 79 ? -6.704 -1.505 14.325 1.00 95.19 79 ALA A O 1
ATOM 594 N N . ALA A 1 80 ? -5.708 -0.853 16.241 1.00 93.50 80 ALA A N 1
ATOM 595 C CA . ALA A 1 80 ? -6.259 -1.920 17.067 1.00 93.50 80 ALA A CA 1
ATOM 596 C C . ALA A 1 80 ? -7.790 -1.976 16.983 1.00 93.50 80 ALA A C 1
ATOM 598 O O . ALA A 1 80 ? -8.353 -3.035 16.725 1.00 93.50 80 ALA A O 1
ATOM 599 N N . SER A 1 81 ? -8.470 -0.833 17.115 1.00 94.69 81 SER A N 1
ATOM 600 C CA . SER A 1 81 ? -9.933 -0.774 17.040 1.00 94.69 81 SER A CA 1
ATOM 601 C C . SER A 1 81 ? -10.464 -1.081 15.638 1.00 94.69 81 SER A C 1
ATOM 603 O O . SER A 1 81 ? -11.449 -1.806 15.504 1.00 94.69 81 SER A O 1
ATOM 605 N N . HIS A 1 82 ? -9.810 -0.575 14.588 1.00 95.94 82 HIS A N 1
ATOM 606 C CA . HIS A 1 82 ? -10.225 -0.822 13.209 1.00 95.94 82 HIS A CA 1
ATOM 607 C C . HIS A 1 82 ? -10.107 -2.299 12.826 1.00 95.94 82 HIS A C 1
ATOM 609 O O . HIS A 1 82 ? -11.042 -2.866 12.264 1.00 95.94 82 HIS A O 1
ATOM 615 N N . PHE A 1 83 ? -8.968 -2.921 13.133 1.00 95.12 83 PHE A N 1
ATOM 616 C CA . PHE A 1 83 ? -8.714 -4.319 12.803 1.00 95.12 83 PHE A CA 1
ATOM 617 C C . PHE A 1 83 ? -9.534 -5.270 13.683 1.00 95.12 83 PHE A C 1
ATOM 619 O O . PHE A 1 83 ? -10.115 -6.220 13.155 1.00 95.12 83 PHE A O 1
ATOM 626 N N . ALA A 1 84 ? -9.718 -4.964 14.972 1.00 94.81 84 ALA A N 1
ATOM 627 C CA . ALA A 1 84 ? -10.595 -5.744 15.845 1.00 94.81 84 ALA A CA 1
ATOM 628 C C . ALA A 1 84 ? -12.050 -5.764 15.345 1.00 94.81 84 ALA A C 1
ATOM 630 O O . ALA A 1 84 ? -12.700 -6.807 15.386 1.00 94.81 84 ALA A O 1
ATOM 631 N N . ALA A 1 85 ? -12.548 -4.649 14.794 1.00 95.62 85 ALA A N 1
ATOM 632 C CA . ALA A 1 85 ? -13.897 -4.572 14.227 1.00 95.62 85 ALA A CA 1
ATOM 633 C C . ALA A 1 85 ? -14.122 -5.509 13.023 1.00 95.62 85 ALA A C 1
ATOM 635 O O . ALA A 1 85 ? -15.266 -5.823 12.701 1.00 95.62 85 ALA A O 1
ATOM 636 N N . ILE A 1 86 ? -13.048 -5.967 12.371 1.00 93.94 86 ILE A N 1
ATOM 637 C CA . ILE A 1 86 ? -13.087 -6.951 11.277 1.00 93.94 86 ILE A CA 1
ATOM 638 C C . ILE A 1 86 ? -12.488 -8.308 11.677 1.00 93.94 86 ILE A C 1
ATOM 640 O O . ILE A 1 86 ? -12.201 -9.133 10.813 1.00 93.94 86 ILE A O 1
ATOM 644 N N . GLY A 1 87 ? -12.313 -8.553 12.980 1.00 93.44 87 GLY A N 1
ATOM 645 C CA . GLY A 1 87 ? -11.841 -9.832 13.516 1.00 93.44 87 GLY A CA 1
ATOM 646 C C . GLY A 1 87 ? -10.338 -10.078 13.367 1.00 93.44 87 GLY A C 1
ATOM 647 O O . GLY A 1 87 ? -9.906 -11.227 13.424 1.00 93.44 87 GLY A O 1
ATOM 6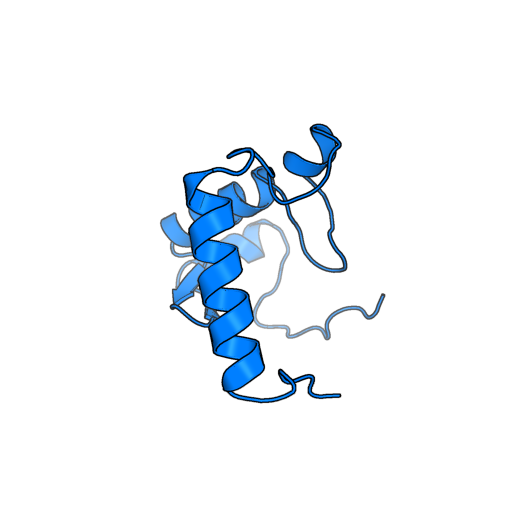48 N N . ILE A 1 88 ? -9.538 -9.028 13.164 1.00 90.88 88 ILE A N 1
ATOM 649 C CA . ILE A 1 88 ? -8.079 -9.112 13.047 1.00 90.88 88 ILE A CA 1
ATOM 650 C C . ILE A 1 88 ? -7.437 -8.636 14.355 1.00 90.88 88 ILE A C 1
ATOM 652 O O . ILE A 1 88 ? -7.568 -7.475 14.739 1.00 90.88 88 ILE A O 1
ATOM 656 N N . ASP A 1 89 ? -6.706 -9.537 15.011 1.00 90.06 89 ASP A N 1
ATOM 657 C CA . ASP A 1 89 ? -5.868 -9.230 16.171 1.00 90.06 89 ASP A CA 1
ATOM 658 C C . ASP A 1 89 ? -4.467 -8.799 15.704 1.00 90.06 89 ASP A C 1
ATOM 660 O O . ASP A 1 89 ? -3.753 -9.565 15.057 1.00 90.06 89 ASP A O 1
ATOM 664 N N . VAL A 1 90 ? -4.092 -7.553 16.007 1.00 87.88 90 VAL A N 1
ATOM 665 C CA . VAL A 1 90 ? -2.796 -6.966 15.621 1.00 87.88 90 VAL A CA 1
ATOM 666 C C . VAL A 1 90 ? -1.681 -7.203 16.640 1.00 87.88 90 VAL A C 1
ATOM 668 O O . VAL A 1 90 ? -0.509 -7.060 16.291 1.00 87.88 90 VAL A O 1
ATOM 671 N N . GLU A 1 91 ? -2.021 -7.573 17.875 1.00 84.50 91 GLU A N 1
ATOM 672 C CA . GLU A 1 91 ? -1.045 -7.883 18.927 1.00 84.50 91 GLU A CA 1
ATOM 673 C C . GLU A 1 91 ? -0.518 -9.312 18.768 1.00 84.50 91 GLU A C 1
ATOM 675 O O . GLU A 1 91 ? 0.652 -9.610 19.035 1.00 84.50 91 GLU A O 1
ATOM 680 N N . ASN A 1 92 ? -1.363 -10.205 18.254 1.00 82.44 92 ASN A N 1
ATOM 681 C CA . ASN A 1 92 ? -0.985 -11.578 17.986 1.00 82.44 92 ASN A CA 1
ATOM 682 C C . ASN A 1 92 ? -0.247 -11.698 16.644 1.00 82.44 92 ASN A C 1
ATOM 684 O O . ASN A 1 92 ? -0.837 -11.837 15.571 1.00 82.44 92 ASN A O 1
ATOM 688 N N . LYS A 1 93 ? 1.089 -11.648 16.701 1.00 68.62 93 LYS A N 1
ATOM 689 C CA . LYS A 1 93 ? 1.963 -11.816 15.530 1.00 68.62 93 LYS A CA 1
ATOM 690 C C . LYS A 1 93 ? 1.940 -13.258 15.015 1.00 68.62 93 LYS A C 1
ATOM 692 O O . LYS A 1 93 ? 2.860 -14.038 15.266 1.00 68.62 93 LYS A O 1
ATOM 697 N N . ALA A 1 94 ? 0.925 -13.600 14.230 1.00 71.75 94 ALA A N 1
ATOM 698 C CA . ALA A 1 94 ? 0.956 -14.808 13.418 1.00 71.75 94 ALA A CA 1
ATOM 699 C C . ALA A 1 94 ? 2.075 -14.699 12.368 1.00 71.75 94 ALA A C 1
ATOM 701 O O . ALA A 1 94 ? 2.289 -13.648 11.754 1.00 71.75 94 ALA A O 1
ATOM 702 N N . ARG A 1 95 ? 2.815 -15.793 12.145 1.00 74.81 95 ARG A N 1
ATOM 703 C CA . ARG A 1 95 ? 3.763 -15.850 11.025 1.00 74.81 95 ARG A CA 1
ATOM 704 C C . ARG A 1 95 ? 2.985 -15.721 9.723 1.00 74.81 95 ARG A C 1
ATOM 706 O O . ARG A 1 95 ? 1.928 -16.330 9.571 1.0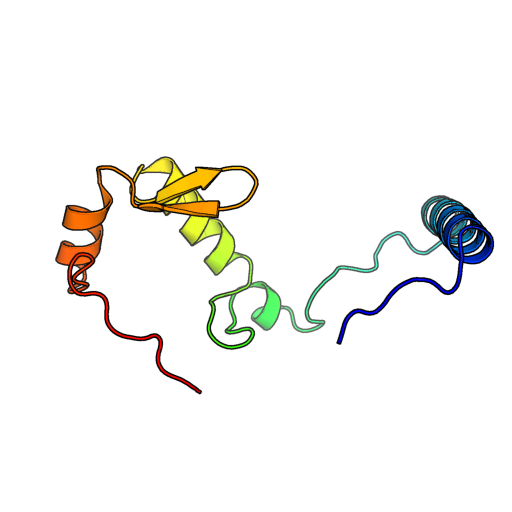0 74.81 95 ARG A O 1
ATOM 713 N N . ARG A 1 96 ? 3.532 -14.951 8.780 1.00 71.12 96 ARG A N 1
ATOM 714 C CA . ARG A 1 96 ? 2.956 -14.834 7.441 1.00 71.12 96 ARG A CA 1
ATOM 715 C C . ARG A 1 96 ? 2.811 -16.245 6.848 1.00 71.12 96 ARG A C 1
ATOM 717 O O . ARG A 1 96 ? 3.807 -16.974 6.854 1.00 71.12 96 ARG A O 1
ATOM 724 N N . PRO A 1 97 ? 1.616 -16.642 6.378 1.00 67.12 97 PRO A N 1
ATOM 725 C CA . PRO A 1 97 ? 1.452 -17.908 5.680 1.00 67.12 97 PRO A CA 1
ATOM 726 C C . PRO A 1 97 ? 2.434 -17.959 4.509 1.00 67.12 97 PRO A C 1
ATOM 728 O O . PRO A 1 97 ? 2.534 -16.998 3.746 1.00 67.12 97 PRO A O 1
ATOM 731 N N . MET A 1 98 ? 3.188 -19.051 4.404 1.00 59.84 98 MET A N 1
ATOM 732 C CA . MET A 1 98 ? 4.026 -19.313 3.236 1.00 59.84 98 MET A CA 1
ATOM 733 C C . MET A 1 98 ? 3.105 -19.898 2.162 1.00 59.84 98 MET A C 1
ATOM 735 O O . MET A 1 98 ? 2.421 -20.885 2.438 1.00 59.84 98 MET A O 1
ATOM 739 N N . CYS A 1 99 ? 3.036 -19.253 0.998 1.00 56.84 99 CYS A N 1
ATOM 740 C CA . CYS A 1 99 ? 2.385 -19.812 -0.187 1.00 56.84 99 CYS A CA 1
ATOM 741 C C . CYS A 1 99 ? 3.245 -20.916 -0.805 1.00 56.84 99 CYS A C 1
ATOM 743 O O . CYS A 1 99 ? 4.489 -20.758 -0.798 1.00 56.84 99 CYS A O 1
#

Sequence (99 aa):
RYYGLAGPQVAGMIEAITGVAAAVGPQRVRPGPRDAVMRVARVCYDHLAGEQAVAMLDRLVARQVLLRDDKEIRLGPSAASHFAAIGIDVENKARRPMC

Secondary structure (DSSP, 8-state):
-----S-HHHHHHHHHHHHHHHHHS-S----S-SSSHHHHSEESSSSEESHHHHHHHHHHHHTTSEEE-SS-EEE-TTHHHHHHTTT--SSS-PPPPP-

pLDDT: mean 87.17, std 11.84, range [43.19, 97.75]